Protein AF-A0AAP5Z273-F1 (afdb_monomer_lite)

pLDDT: mean 89.31, std 8.67, range [51.09, 98.06]

Radius of gyration: 31.92 Å; chains: 1; bounding box: 67×29×90 Å

Secondary structure (DSSP, 8-state):
-----HHHHHHHHHHHHHHHHHHHHHHHHHHHHHHHHHHHHHHHHHHHHHHHHT--S-GGGSTTEEE-SS----EEETTEEEEEEE-TTS-EEEEEEE-HHHHHHHHHHHHHHHHHHGGGHHHHHHHHHHHHHHHHHHHHHHHHHHHHHHTT-TT----PPTTSSTT-

Sequence (168 aa):
FIKMSINDKMWVIFLLFLVALTSVAGSRYLNDLHQFEQQSIANVQAKLDGIIEANPTDIYQITGISKANHQQKSLFADGVTTVYGTTSAGELVRLTEHAGNQYNALRSDALTSFLLSFLWVLPFAVFCYWVATFIGGALWVLYTTTEKIGNGDLTSRLGFHPGRDEFG

Structure (mmCIF, N/CA/C/O backbone):
data_AF-A0AAP5Z273-F1
#
_entry.id   AF-A0AAP5Z273-F1
#
loop_
_atom_site.group_PDB
_atom_site.id
_atom_site.type_symbol
_atom_site.label_atom_id
_atom_site.label_alt_id
_atom_site.label_comp_id
_atom_site.label_asym_id
_atom_site.label_entity_id
_atom_site.label_seq_id
_atom_site.pdbx_PDB_ins_code
_atom_site.Cartn_x
_atom_site.Cartn_y
_atom_site.Cartn_z
_atom_site.occupancy
_atom_site.B_iso_or_equiv
_atom_site.auth_seq_id
_atom_site.auth_comp_id
_atom_site.auth_asym_id
_atom_site.auth_atom_id
_atom_site.pdbx_PDB_model_num
ATOM 1 N N . PHE A 1 1 ? 32.607 10.404 -15.700 1.00 51.09 1 PHE A N 1
ATOM 2 C CA . PHE A 1 1 ? 31.473 9.808 -16.436 1.00 51.09 1 PHE A CA 1
ATOM 3 C C . PHE A 1 1 ? 31.222 8.406 -15.916 1.00 51.09 1 PHE A C 1
ATOM 5 O O . PHE A 1 1 ? 32.149 7.605 -15.913 1.00 51.09 1 PHE A O 1
ATOM 12 N N . ILE A 1 2 ? 30.006 8.109 -15.457 1.00 53.78 2 ILE A N 1
ATOM 13 C CA . ILE A 1 2 ? 29.614 6.730 -15.139 1.00 53.78 2 ILE A CA 1
ATOM 14 C C . ILE A 1 2 ? 29.491 5.987 -16.477 1.00 53.78 2 ILE A C 1
ATOM 16 O O . ILE A 1 2 ? 28.660 6.358 -17.308 1.00 53.78 2 ILE A O 1
ATOM 20 N N . LYS A 1 3 ? 30.354 4.990 -16.720 1.00 68.25 3 LYS A N 1
ATOM 21 C CA . LYS A 1 3 ? 30.262 4.097 -17.886 1.00 68.25 3 LYS A CA 1
ATOM 22 C C . LYS A 1 3 ? 29.092 3.137 -17.660 1.00 68.25 3 LYS A C 1
ATOM 24 O O . LYS A 1 3 ? 29.270 2.071 -17.090 1.00 68.25 3 LYS A O 1
ATOM 29 N N . MET A 1 4 ? 27.901 3.549 -18.073 1.00 78.00 4 MET A N 1
ATOM 30 C CA . MET A 1 4 ? 26.712 2.699 -18.121 1.00 78.00 4 MET A CA 1
ATOM 31 C C . MET A 1 4 ? 26.114 2.760 -19.518 1.00 78.00 4 MET A C 1
ATOM 33 O O . MET A 1 4 ? 26.056 3.843 -20.115 1.00 78.00 4 MET A O 1
ATOM 37 N N . SER A 1 5 ? 25.662 1.608 -20.017 1.00 84.12 5 SER A N 1
ATOM 38 C CA . SER A 1 5 ? 24.904 1.557 -21.262 1.00 84.12 5 SER A CA 1
ATOM 39 C C . SER A 1 5 ? 23.574 2.300 -21.092 1.00 84.12 5 SER A C 1
ATOM 41 O O . SER A 1 5 ? 23.105 2.543 -19.977 1.00 84.12 5 SER A O 1
ATOM 43 N N . ILE A 1 6 ? 22.951 2.689 -22.203 1.00 84.19 6 ILE A N 1
ATOM 44 C CA . ILE A 1 6 ? 21.616 3.309 -22.174 1.00 84.19 6 ILE A CA 1
ATOM 45 C C . ILE A 1 6 ? 20.610 2.361 -21.513 1.00 84.19 6 ILE A C 1
ATOM 47 O O . ILE A 1 6 ? 19.804 2.801 -20.700 1.00 84.19 6 ILE A O 1
ATOM 51 N N . ASN A 1 7 ? 20.723 1.061 -21.791 1.00 85.50 7 ASN A N 1
ATOM 52 C CA . ASN A 1 7 ? 19.891 0.032 -21.180 1.00 85.50 7 ASN A CA 1
ATOM 53 C C . ASN A 1 7 ? 20.021 0.027 -19.646 1.00 85.50 7 ASN A C 1
ATOM 55 O O . ASN A 1 7 ? 19.009 0.071 -18.953 1.00 85.50 7 ASN A O 1
ATOM 59 N N . ASP A 1 8 ? 21.245 0.070 -19.108 1.00 89.75 8 ASP A N 1
ATOM 60 C CA . ASP A 1 8 ? 21.469 0.073 -17.651 1.00 89.75 8 ASP A CA 1
ATOM 61 C C . ASP A 1 8 ? 20.825 1.289 -16.976 1.00 89.75 8 ASP A C 1
ATOM 63 O O . ASP A 1 8 ? 20.220 1.175 -15.912 1.00 89.75 8 ASP A O 1
ATOM 67 N N . LYS A 1 9 ? 20.894 2.462 -17.617 1.00 91.12 9 LYS A N 1
ATOM 68 C CA . LYS A 1 9 ? 20.255 3.685 -17.106 1.00 91.12 9 LYS A CA 1
ATOM 69 C C . LYS A 1 9 ? 18.732 3.557 -17.065 1.00 91.12 9 LYS A C 1
ATOM 71 O O . LYS A 1 9 ? 18.116 3.996 -16.096 1.00 91.12 9 LYS A 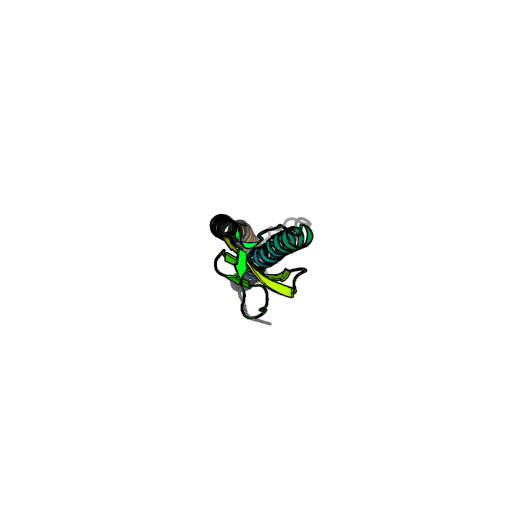O 1
ATOM 76 N N . MET A 1 10 ? 18.128 2.932 -18.077 1.00 93.06 10 MET A N 1
ATOM 77 C CA . MET A 1 10 ? 16.682 2.697 -18.098 1.00 93.06 10 MET A CA 1
ATOM 78 C C . MET A 1 10 ? 16.251 1.701 -17.021 1.00 93.06 10 MET A C 1
ATOM 80 O O . MET A 1 10 ? 15.228 1.922 -16.376 1.00 93.06 10 MET A O 1
ATOM 84 N N . TRP A 1 11 ? 17.059 0.674 -16.744 1.00 92.06 11 TRP A N 1
ATOM 85 C CA . TRP A 1 11 ? 16.835 -0.226 -15.608 1.00 92.06 11 TRP A CA 1
ATOM 86 C C . TRP A 1 11 ? 16.914 0.491 -14.259 1.00 92.06 11 TRP A C 1
ATOM 88 O O . TRP A 1 11 ? 16.086 0.232 -13.389 1.00 92.06 11 TRP A O 1
ATOM 98 N N . VAL A 1 12 ? 17.853 1.426 -14.079 1.00 94.81 12 VAL A N 1
ATOM 99 C CA . VAL A 1 12 ? 17.930 2.244 -12.856 1.00 94.81 12 VAL A CA 1
ATOM 100 C C . VAL A 1 12 ? 16.663 3.084 -12.672 1.00 94.81 12 VAL A C 1
ATOM 102 O O . VAL A 1 12 ? 16.100 3.104 -11.579 1.00 94.81 12 VAL A O 1
ATOM 105 N N . ILE A 1 13 ? 16.179 3.736 -13.734 1.00 95.31 13 ILE A N 1
ATOM 106 C CA . ILE A 1 13 ? 14.931 4.519 -13.698 1.00 95.31 13 ILE A CA 1
ATOM 107 C C . ILE A 1 13 ? 13.734 3.616 -13.375 1.00 95.31 13 ILE A C 1
ATOM 109 O O . ILE A 1 13 ? 12.899 3.966 -12.543 1.00 95.31 13 ILE A O 1
ATOM 113 N N . PHE A 1 14 ? 13.674 2.436 -13.990 1.00 96.25 14 PHE A N 1
ATOM 114 C CA . PHE A 1 14 ? 12.634 1.446 -13.734 1.00 96.25 14 PHE A CA 1
ATOM 115 C C . PHE A 1 14 ? 12.619 0.963 -12.279 1.00 96.25 14 PHE A C 1
ATOM 117 O O . PHE A 1 14 ? 11.566 0.943 -11.641 1.00 96.25 14 PHE A O 1
ATOM 124 N N . LEU A 1 15 ? 13.784 0.638 -11.717 1.00 96.81 15 LEU A N 1
ATOM 125 C CA . LEU A 1 15 ? 13.902 0.238 -10.315 1.00 96.81 15 LEU A CA 1
ATOM 126 C C . LEU A 1 15 ? 13.519 1.372 -9.361 1.00 96.81 15 LEU A C 1
ATOM 128 O O . LEU A 1 15 ? 12.823 1.130 -8.376 1.00 96.81 15 LEU A O 1
ATOM 132 N N . LEU A 1 16 ? 13.922 2.608 -9.661 1.00 97.44 16 LEU A N 1
ATOM 133 C CA . LEU A 1 16 ? 13.534 3.773 -8.867 1.00 97.44 16 LEU A CA 1
ATOM 134 C C . LEU A 1 16 ? 12.012 3.951 -8.858 1.00 97.44 16 LEU A C 1
ATOM 136 O O . LEU A 1 16 ? 11.426 4.179 -7.799 1.00 97.44 16 LEU A O 1
ATOM 140 N N . PHE A 1 17 ? 11.365 3.784 -10.012 1.00 97.69 17 PHE A N 1
ATOM 141 C CA . PHE A 1 17 ? 9.910 3.806 -10.108 1.00 97.69 17 PHE A CA 1
ATOM 142 C C . PHE A 1 17 ? 9.259 2.694 -9.276 1.00 97.69 17 PHE A C 1
ATOM 144 O O . PHE A 1 17 ? 8.320 2.972 -8.534 1.00 97.69 17 PHE A O 1
ATOM 151 N N . LEU A 1 18 ? 9.775 1.460 -9.326 1.00 97.62 18 LEU A N 1
ATOM 152 C CA . LEU A 1 18 ? 9.260 0.352 -8.511 1.00 97.62 18 LEU A CA 1
ATOM 153 C C . LEU A 1 18 ? 9.357 0.631 -7.010 1.00 97.62 18 LEU A C 1
ATOM 155 O O . LEU A 1 18 ? 8.405 0.362 -6.274 1.00 97.62 18 LEU A O 1
ATOM 159 N N . VAL A 1 19 ? 10.482 1.181 -6.551 1.00 98.06 19 VAL A N 1
ATOM 160 C CA . VAL A 1 19 ? 10.669 1.556 -5.142 1.00 98.06 19 VAL A CA 1
ATOM 161 C C . VAL A 1 19 ? 9.674 2.643 -4.742 1.00 98.06 19 VAL A C 1
ATOM 163 O O . VAL A 1 19 ? 9.005 2.508 -3.717 1.00 98.06 19 VAL A O 1
ATOM 166 N N . ALA A 1 20 ? 9.524 3.688 -5.559 1.00 97.81 20 ALA A N 1
ATOM 167 C CA . ALA A 1 20 ? 8.576 4.766 -5.295 1.00 97.81 20 ALA A CA 1
ATOM 168 C C . ALA A 1 20 ? 7.127 4.255 -5.255 1.00 97.81 20 ALA A C 1
ATOM 170 O O . ALA A 1 20 ? 6.393 4.549 -4.311 1.00 97.81 20 ALA A O 1
ATOM 171 N N . LEU A 1 21 ? 6.732 3.435 -6.231 1.00 97.94 21 LEU A N 1
ATOM 172 C CA . LEU A 1 21 ? 5.399 2.844 -6.307 1.00 97.94 21 LEU A CA 1
ATOM 173 C C . LEU A 1 21 ? 5.108 1.964 -5.086 1.00 97.94 21 LEU A C 1
ATOM 175 O O . LEU A 1 21 ? 4.067 2.121 -4.451 1.00 97.94 21 LEU A O 1
ATOM 179 N N . THR A 1 22 ? 6.049 1.089 -4.724 1.00 97.62 22 THR A N 1
ATOM 180 C CA . THR A 1 22 ? 5.924 0.205 -3.556 1.00 97.62 22 THR A CA 1
ATOM 181 C C . THR A 1 22 ? 5.825 1.012 -2.265 1.00 97.62 22 THR A C 1
ATOM 183 O O . THR A 1 22 ? 5.007 0.695 -1.407 1.00 97.62 22 THR A O 1
ATOM 186 N N . SER A 1 23 ? 6.615 2.080 -2.133 1.00 97.81 23 SER A N 1
ATOM 187 C CA . SER A 1 23 ? 6.588 2.956 -0.960 1.00 97.81 23 SER A CA 1
ATOM 188 C C . SER A 1 23 ? 5.244 3.673 -0.814 1.00 97.81 23 SER A C 1
ATOM 190 O O . SER A 1 23 ? 4.649 3.644 0.262 1.00 97.81 23 SER A O 1
ATOM 192 N N . VAL A 1 24 ? 4.720 4.256 -1.896 1.00 97.44 24 VAL A N 1
ATOM 193 C CA . VAL A 1 24 ? 3.433 4.967 -1.875 1.00 97.44 24 VAL A CA 1
ATOM 194 C C . VAL A 1 24 ? 2.271 4.004 -1.628 1.00 97.44 24 VAL A C 1
ATOM 196 O O . VAL A 1 24 ? 1.432 4.265 -0.766 1.00 97.44 24 VAL A O 1
ATOM 199 N N . ALA A 1 25 ? 2.226 2.880 -2.346 1.00 97.25 25 ALA A N 1
ATOM 200 C CA . ALA A 1 25 ? 1.165 1.888 -2.191 1.00 97.25 25 ALA A CA 1
ATOM 201 C C . ALA A 1 25 ? 1.211 1.224 -0.805 1.00 97.25 25 ALA A C 1
ATOM 203 O O . ALA A 1 25 ? 0.174 1.054 -0.168 1.00 97.25 25 ALA A O 1
ATOM 204 N N . GLY A 1 26 ? 2.409 0.899 -0.310 1.00 97.12 26 GLY A N 1
ATOM 205 C CA . GLY A 1 26 ? 2.604 0.331 1.023 1.00 97.12 26 GLY A CA 1
ATOM 206 C C . GLY A 1 26 ? 2.232 1.310 2.136 1.00 97.12 26 GLY A C 1
ATOM 207 O O . GLY A 1 26 ? 1.567 0.925 3.092 1.00 97.12 26 GLY A O 1
ATOM 208 N N . SER A 1 27 ? 2.587 2.590 1.990 1.00 97.31 27 SER A N 1
ATOM 209 C CA . SER A 1 27 ? 2.180 3.646 2.926 1.00 97.31 27 SER A CA 1
ATOM 210 C C . SER A 1 27 ? 0.659 3.790 2.985 1.00 97.31 27 SER A C 1
ATOM 212 O O . SER A 1 27 ? 0.088 3.827 4.071 1.00 97.31 27 SER A O 1
ATOM 214 N N . ARG A 1 28 ? -0.018 3.779 1.828 1.00 96.44 28 ARG A N 1
ATOM 215 C CA . ARG A 1 28 ? -1.486 3.790 1.774 1.00 96.44 28 ARG A CA 1
ATOM 216 C C . ARG A 1 28 ? -2.088 2.584 2.498 1.00 96.44 28 ARG A C 1
ATOM 218 O O . ARG A 1 28 ? -2.946 2.778 3.345 1.00 96.44 28 ARG A O 1
ATOM 225 N N . TYR A 1 29 ? -1.586 1.377 2.229 1.00 97.00 29 TYR A N 1
ATOM 226 C CA . TYR A 1 29 ? -2.042 0.158 2.901 1.00 97.00 29 TYR A CA 1
ATOM 227 C C . TYR A 1 29 ? -1.941 0.261 4.432 1.00 97.00 29 TYR A C 1
ATOM 229 O O . TYR A 1 29 ? -2.900 -0.037 5.139 1.00 97.00 29 TYR A O 1
ATOM 237 N N . LEU A 1 30 ? -0.797 0.715 4.957 1.00 96.25 30 LEU A N 1
ATOM 238 C CA . LEU A 1 30 ? -0.622 0.890 6.402 1.00 96.25 30 LEU A CA 1
ATOM 239 C C . LEU A 1 30 ? -1.545 1.978 6.964 1.00 96.25 30 LEU A C 1
ATOM 241 O O . LEU A 1 30 ? -2.137 1.786 8.025 1.00 96.25 30 LEU A O 1
ATOM 245 N N . ASN A 1 31 ? -1.710 3.089 6.244 1.00 96.75 31 ASN A N 1
ATOM 246 C CA . ASN A 1 31 ? -2.598 4.172 6.657 1.00 96.75 31 ASN A CA 1
ATOM 247 C C . ASN A 1 31 ? -4.060 3.726 6.731 1.00 96.75 31 ASN A C 1
ATOM 249 O O . ASN A 1 31 ? -4.719 4.061 7.710 1.00 96.75 31 ASN A O 1
ATOM 253 N N . ASP A 1 32 ? -4.551 2.942 5.769 1.00 95.44 32 ASP A N 1
ATOM 254 C CA . ASP A 1 32 ? -5.931 2.439 5.771 1.00 95.44 32 ASP A CA 1
ATOM 255 C C . ASP A 1 32 ? -6.206 1.587 7.026 1.00 95.44 32 ASP A C 1
ATOM 257 O O . ASP A 1 32 ? -7.231 1.747 7.694 1.00 95.44 32 ASP A O 1
ATOM 261 N N . LEU A 1 33 ? -5.250 0.730 7.406 1.00 94.50 33 LEU A N 1
ATOM 262 C CA . LEU A 1 33 ? -5.330 -0.090 8.620 1.00 94.50 33 LEU A CA 1
ATOM 263 C C . LEU A 1 33 ? -5.311 0.767 9.895 1.00 94.50 33 LEU A C 1
ATOM 265 O O . LEU A 1 33 ? -6.155 0.583 10.773 1.00 94.50 33 LEU A O 1
ATOM 269 N N . HIS A 1 34 ? -4.373 1.712 9.991 1.00 95.00 34 HIS A N 1
ATOM 270 C CA . HIS A 1 34 ? -4.248 2.601 11.149 1.00 95.00 34 HIS A CA 1
ATOM 271 C C . HIS A 1 34 ? -5.474 3.507 11.306 1.00 95.00 34 HIS A C 1
ATOM 273 O O . HIS A 1 34 ? -5.942 3.744 12.421 1.00 95.00 34 HIS A O 1
ATOM 279 N N . GLN A 1 35 ? -6.015 4.003 10.194 1.00 95.06 35 GLN A N 1
ATOM 280 C CA . GLN A 1 35 ? -7.213 4.829 10.185 1.00 95.06 35 GLN A CA 1
ATOM 281 C C . GLN A 1 35 ? -8.422 4.037 10.684 1.00 95.06 35 GLN A C 1
ATOM 283 O O . GLN A 1 35 ? -9.196 4.554 11.488 1.00 95.06 35 GLN A O 1
ATOM 288 N N . PHE A 1 36 ? -8.573 2.779 10.267 1.00 94.81 36 PHE A N 1
ATOM 289 C CA . PHE A 1 36 ? -9.649 1.924 10.762 1.00 94.81 36 PHE A CA 1
ATOM 290 C C . PHE A 1 36 ? -9.527 1.622 12.252 1.00 94.81 36 PHE A C 1
ATOM 292 O O . PHE A 1 36 ? -10.532 1.663 12.959 1.00 94.81 36 PHE A O 1
ATOM 299 N N . GLU A 1 37 ? -8.319 1.346 12.743 1.00 94.50 37 GLU A N 1
ATOM 300 C CA . GLU A 1 37 ? -8.064 1.163 14.173 1.00 94.50 37 GLU A CA 1
ATOM 301 C C . GLU A 1 37 ? -8.492 2.402 14.971 1.00 94.50 37 GLU A C 1
ATOM 303 O O . GLU A 1 37 ? -9.290 2.298 15.906 1.00 94.50 37 GLU A O 1
ATOM 308 N N . GLN A 1 38 ? -8.027 3.588 14.568 1.00 94.75 38 GLN A N 1
ATOM 309 C CA . GLN A 1 38 ? -8.366 4.842 15.242 1.00 94.75 38 GLN A CA 1
ATOM 310 C C . GLN A 1 38 ? -9.867 5.132 15.185 1.00 94.75 38 GLN A C 1
ATOM 312 O O . GLN A 1 38 ? -10.461 5.499 16.199 1.00 94.75 38 GLN A O 1
ATOM 317 N N . GLN A 1 39 ? -10.493 4.920 14.026 1.00 94.62 39 GLN A N 1
ATOM 318 C CA . GLN A 1 39 ? -11.928 5.110 13.852 1.00 94.62 39 GLN A CA 1
ATOM 319 C C . GLN A 1 39 ? -12.735 4.124 14.700 1.00 94.62 39 GLN A C 1
ATOM 321 O O . GLN A 1 39 ? -13.740 4.505 15.295 1.00 94.62 39 GLN A O 1
ATOM 326 N N . SER A 1 40 ? -12.295 2.870 14.789 1.00 94.69 40 SER A N 1
ATOM 327 C CA . SER A 1 40 ? -12.954 1.843 15.596 1.00 94.69 40 SER A CA 1
ATOM 328 C C . SER A 1 40 ? -12.883 2.188 17.079 1.00 94.69 40 SER A C 1
ATOM 330 O O . SER A 1 40 ? -13.902 2.134 17.764 1.00 94.69 40 SER A O 1
ATOM 332 N N . ILE A 1 41 ? -11.713 2.611 17.568 1.00 94.75 41 ILE A N 1
ATOM 333 C CA . ILE A 1 41 ? -11.551 3.084 18.947 1.00 94.75 41 ILE A CA 1
ATOM 334 C C . ILE A 1 41 ? -12.455 4.292 19.207 1.00 94.75 41 ILE A C 1
ATOM 336 O O . ILE A 1 41 ? -13.188 4.288 20.191 1.00 94.75 41 ILE A O 1
ATOM 340 N N . ALA A 1 42 ? -12.452 5.293 18.323 1.00 95.19 42 ALA A N 1
ATOM 341 C CA . ALA A 1 42 ? -13.271 6.493 18.478 1.00 95.19 42 ALA A CA 1
ATOM 342 C C . ALA A 1 42 ? -14.777 6.181 18.486 1.00 95.19 42 ALA A C 1
ATOM 344 O O . ALA A 1 42 ? -15.505 6.692 19.333 1.00 95.19 42 ALA A O 1
ATOM 345 N N . ASN A 1 43 ? -15.241 5.305 17.592 1.00 94.44 43 ASN A N 1
ATOM 346 C CA . ASN A 1 43 ? -16.646 4.908 17.506 1.00 94.44 43 ASN A CA 1
ATOM 347 C C . ASN A 1 43 ? -17.110 4.164 18.763 1.00 94.44 43 ASN A C 1
ATOM 349 O O . ASN A 1 43 ? -18.174 4.462 19.304 1.00 94.44 43 ASN A O 1
ATOM 353 N N . VAL A 1 44 ? -16.315 3.201 19.241 1.00 94.44 44 VAL A N 1
ATOM 354 C CA . VAL A 1 44 ? -16.665 2.413 20.431 1.00 94.44 44 VAL A CA 1
ATOM 355 C C . VAL A 1 44 ? -16.543 3.268 21.694 1.00 94.44 44 VAL A C 1
ATOM 357 O O . VAL A 1 44 ? -17.377 3.141 22.588 1.00 94.44 44 VAL A O 1
ATOM 360 N N . GLN A 1 45 ? -15.578 4.192 21.751 1.00 94.00 45 GLN A N 1
ATOM 361 C CA . GLN A 1 45 ? -15.480 5.174 22.832 1.00 94.00 45 GLN A CA 1
ATOM 362 C C . GLN A 1 45 ? -16.718 6.072 22.870 1.00 94.00 45 GLN A C 1
ATOM 364 O O . GLN A 1 45 ? -17.364 6.147 23.905 1.00 94.00 45 GLN A O 1
ATOM 369 N N . ALA A 1 46 ? -17.109 6.672 21.742 1.00 93.88 46 ALA A N 1
ATOM 370 C CA . ALA A 1 46 ? -18.298 7.521 21.669 1.00 93.88 46 ALA A CA 1
ATOM 371 C C . ALA A 1 46 ? -19.578 6.761 22.057 1.00 93.88 46 ALA A C 1
ATOM 373 O O . ALA A 1 46 ? -20.459 7.305 22.722 1.00 93.88 46 ALA A O 1
ATOM 374 N N . LYS A 1 47 ? -19.672 5.479 21.684 1.00 93.12 47 LYS A N 1
ATOM 375 C CA . LYS A 1 47 ? -20.767 4.598 22.099 1.00 93.12 47 LYS A CA 1
ATOM 376 C C . LYS A 1 47 ? -20.766 4.358 23.609 1.00 93.12 47 LYS A C 1
ATOM 378 O O . LYS A 1 47 ? -21.828 4.431 24.220 1.00 93.12 47 LYS A O 1
ATOM 383 N N . LEU A 1 48 ? -19.605 4.092 24.213 1.00 92.75 48 LEU A N 1
ATOM 384 C CA . LEU A 1 48 ? -19.487 3.942 25.664 1.00 92.75 48 LEU A CA 1
ATOM 385 C C . LEU A 1 48 ? -19.836 5.248 26.390 1.00 92.75 48 LEU A C 1
ATOM 387 O O . LEU A 1 48 ? -20.613 5.211 27.339 1.00 92.75 48 LEU A O 1
ATOM 391 N N . ASP A 1 49 ? -19.318 6.382 25.927 1.00 92.62 49 ASP A N 1
ATOM 392 C CA . ASP A 1 49 ? -19.578 7.694 26.521 1.00 92.62 49 ASP A CA 1
ATOM 393 C C . ASP A 1 49 ? -21.077 8.027 26.476 1.00 92.62 49 ASP A C 1
ATOM 395 O O . ASP A 1 49 ? -21.651 8.405 27.494 1.00 92.62 49 ASP A O 1
ATOM 399 N N . GLY A 1 50 ? -21.748 7.770 25.345 1.00 91.56 50 GLY A N 1
ATOM 400 C CA . GLY A 1 50 ? -23.198 7.951 25.221 1.00 91.56 50 GLY A CA 1
ATOM 401 C C . GLY A 1 50 ? -24.015 7.013 26.120 1.00 91.56 50 GLY A C 1
ATOM 402 O O . GLY A 1 50 ? -25.047 7.411 26.657 1.00 91.56 50 GLY A O 1
ATOM 403 N N . ILE A 1 51 ? -23.550 5.778 26.337 1.00 91.69 51 ILE A N 1
ATOM 404 C CA . ILE A 1 51 ? -24.175 4.848 27.290 1.00 91.69 51 ILE A CA 1
ATOM 405 C C . ILE A 1 51 ? -24.009 5.344 28.730 1.00 91.69 51 ILE A C 1
ATOM 407 O O . ILE A 1 51 ? -24.956 5.278 29.513 1.00 91.69 51 ILE A O 1
ATOM 411 N N . ILE A 1 52 ? -22.820 5.833 29.086 1.00 91.38 52 ILE A N 1
ATOM 412 C CA . ILE A 1 52 ? -22.541 6.377 30.418 1.00 91.38 52 ILE A CA 1
ATOM 413 C C . ILE A 1 52 ? -23.390 7.629 30.669 1.00 91.38 52 ILE A C 1
ATOM 415 O O . ILE A 1 52 ? -23.982 7.755 31.741 1.00 91.38 52 ILE A O 1
ATOM 419 N N . GLU A 1 53 ? -23.492 8.521 29.683 1.00 90.69 53 GLU A N 1
ATOM 420 C CA . GLU A 1 53 ? -24.290 9.749 29.758 1.00 90.69 53 GLU A CA 1
ATOM 421 C C . GLU A 1 53 ? -25.791 9.459 29.898 1.00 90.69 53 GLU A C 1
ATOM 423 O O . GLU A 1 53 ? -26.478 10.116 30.679 1.00 90.69 53 GLU A O 1
ATOM 428 N N . ALA A 1 54 ? -26.295 8.423 29.219 1.00 89.50 54 ALA A N 1
ATOM 429 C CA . ALA A 1 54 ? -27.683 7.981 29.346 1.00 89.50 54 ALA A CA 1
ATOM 430 C C . ALA A 1 54 ? -28.038 7.441 30.748 1.00 89.50 54 ALA A C 1
ATOM 432 O O . ALA A 1 54 ? -29.221 7.295 31.056 1.00 89.50 54 ALA A O 1
ATOM 433 N N . ASN A 1 55 ? -27.035 7.151 31.587 1.00 86.81 55 ASN A N 1
ATOM 434 C CA . ASN A 1 55 ? -27.164 6.698 32.975 1.00 86.81 55 ASN A CA 1
ATOM 435 C C . ASN A 1 55 ? -28.217 5.5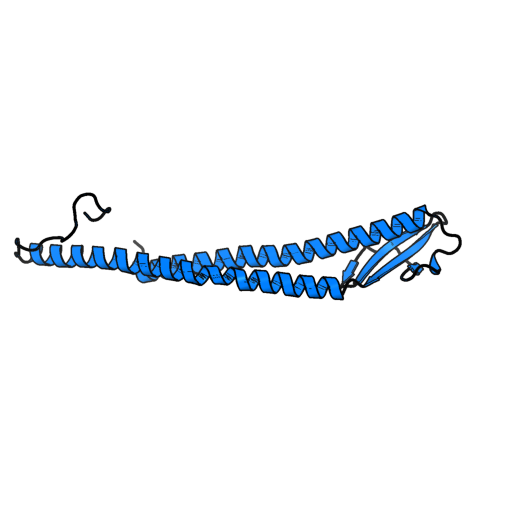78 33.179 1.00 86.81 55 ASN A C 1
ATOM 437 O O . ASN A 1 55 ? -29.180 5.757 33.934 1.00 86.81 55 ASN A O 1
ATOM 441 N N . PRO A 1 56 ? -28.081 4.429 32.487 1.00 84.69 56 PRO A N 1
ATOM 442 C CA . PRO A 1 56 ? -29.032 3.327 32.591 1.00 84.69 56 PRO A CA 1
ATOM 443 C C . PRO A 1 56 ? -29.057 2.736 34.005 1.00 84.69 56 PRO A C 1
ATOM 445 O O . PRO A 1 56 ? -28.045 2.700 34.701 1.00 84.69 56 PRO A O 1
ATOM 448 N N . THR A 1 57 ? -30.212 2.200 34.410 1.00 83.44 57 THR A N 1
ATOM 449 C CA . THR A 1 57 ? -30.391 1.573 35.732 1.00 83.44 57 THR A CA 1
ATOM 450 C C . THR A 1 57 ? -29.484 0.353 35.937 1.00 83.44 57 THR A C 1
ATOM 452 O O . THR A 1 57 ? -29.069 0.088 37.060 1.00 83.44 57 THR A O 1
ATOM 455 N N . ASP A 1 58 ? -29.159 -0.369 34.859 1.00 85.38 58 ASP A N 1
ATOM 456 C CA . ASP A 1 58 ? -28.201 -1.476 34.859 1.00 85.38 58 ASP A CA 1
ATOM 457 C C . ASP A 1 58 ? -27.366 -1.457 33.569 1.00 85.38 58 ASP A C 1
ATOM 459 O O . ASP A 1 58 ? -27.799 -1.903 32.504 1.00 85.38 58 ASP A O 1
ATOM 463 N N . ILE A 1 59 ? -26.155 -0.906 33.661 1.00 85.75 59 ILE A N 1
ATOM 464 C CA . ILE A 1 59 ? -25.234 -0.772 32.524 1.00 85.75 59 ILE A CA 1
ATOM 465 C C . ILE A 1 59 ? -24.722 -2.130 32.013 1.00 85.75 59 ILE A C 1
ATOM 467 O O . ILE A 1 59 ? -24.330 -2.246 30.852 1.00 85.75 59 ILE A O 1
ATOM 471 N N . TYR A 1 60 ? -24.756 -3.175 32.848 1.00 87.81 60 TYR A N 1
ATOM 472 C CA . TYR A 1 60 ? -24.218 -4.496 32.514 1.00 87.81 60 TYR A CA 1
ATOM 473 C C . TYR A 1 60 ? -25.175 -5.339 31.658 1.00 87.81 60 TYR A C 1
ATOM 475 O O . TYR A 1 60 ? -24.767 -6.370 31.126 1.00 87.81 60 TYR A O 1
ATOM 483 N N . GLN A 1 61 ? -26.424 -4.897 31.464 1.00 88.06 61 GLN A N 1
ATOM 484 C CA . GLN A 1 61 ? -27.348 -5.525 30.507 1.00 88.06 61 GLN A CA 1
ATOM 485 C C . GLN A 1 61 ? -26.996 -5.207 29.053 1.00 88.06 61 GLN A C 1
ATOM 487 O O . GLN A 1 61 ? -27.440 -5.900 28.135 1.00 88.06 61 GLN A O 1
ATOM 492 N N . ILE A 1 62 ? -26.188 -4.172 28.823 1.00 86.69 62 ILE A N 1
ATOM 493 C CA . ILE A 1 62 ? -25.754 -3.803 27.483 1.00 86.69 62 ILE A CA 1
ATOM 494 C C . ILE A 1 62 ? -24.659 -4.770 27.040 1.00 86.69 62 ILE A C 1
ATOM 496 O O . ILE A 1 62 ? -23.622 -4.932 27.686 1.00 86.69 62 ILE A O 1
ATOM 500 N N . THR A 1 63 ? -24.893 -5.419 25.902 1.00 86.88 63 THR A N 1
ATOM 501 C CA . THR A 1 63 ? -23.974 -6.415 25.351 1.00 86.88 63 THR A CA 1
ATOM 502 C C . THR A 1 63 ? -22.580 -5.827 25.139 1.00 86.88 63 THR A C 1
ATOM 504 O O . THR A 1 63 ? -22.424 -4.769 24.533 1.00 86.88 63 THR A O 1
ATOM 507 N N . GLY A 1 64 ? -21.561 -6.543 25.618 1.00 85.81 64 GLY A N 1
ATOM 508 C CA . GLY A 1 64 ? -20.158 -6.150 25.482 1.00 85.81 64 GLY A CA 1
ATOM 509 C C . GLY A 1 64 ? -19.633 -5.268 26.617 1.00 85.81 64 GLY A C 1
ATOM 510 O O . GLY A 1 64 ? -18.420 -5.055 26.678 1.00 85.81 64 GLY A O 1
ATOM 511 N N . ILE A 1 65 ? -20.490 -4.795 27.534 1.00 90.94 65 ILE A N 1
ATOM 512 C CA . ILE A 1 65 ? -20.051 -4.085 28.740 1.00 90.94 65 ILE A CA 1
ATOM 513 C C . ILE A 1 65 ? -19.684 -5.080 29.838 1.00 90.94 65 ILE A C 1
ATOM 515 O O . ILE A 1 65 ? -20.405 -6.030 30.126 1.00 90.94 65 ILE A O 1
ATOM 519 N N . SER A 1 66 ? -18.541 -4.856 30.480 1.00 90.38 66 SER A N 1
ATOM 520 C CA . SER A 1 66 ? -18.137 -5.599 31.675 1.00 90.38 66 SER A CA 1
ATOM 521 C C . SER A 1 66 ? -17.395 -4.701 32.658 1.00 90.38 66 SER A C 1
ATOM 523 O O . SER A 1 66 ? -16.853 -3.659 32.287 1.00 90.38 66 SER A O 1
ATOM 525 N N . LYS A 1 67 ? -17.371 -5.107 33.931 1.00 89.31 67 LYS A N 1
ATOM 526 C CA . LYS A 1 67 ? -16.638 -4.388 34.975 1.00 89.31 67 LYS A CA 1
ATOM 527 C C . LYS A 1 67 ? -15.134 -4.505 34.732 1.00 89.31 67 LYS A C 1
ATOM 529 O O . LYS A 1 67 ? -14.633 -5.590 34.425 1.00 89.31 67 LYS A O 1
ATOM 534 N N . ALA A 1 68 ? -14.423 -3.393 34.868 1.00 88.25 68 ALA A N 1
ATOM 535 C CA . ALA A 1 68 ? -12.970 -3.349 34.789 1.00 88.25 68 ALA A CA 1
ATOM 536 C C . ALA A 1 68 ? -12.385 -3.090 36.183 1.00 88.25 68 ALA A C 1
ATOM 538 O O . ALA A 1 68 ? -12.893 -2.265 36.935 1.00 88.25 68 ALA A O 1
ATOM 539 N N . ASN A 1 69 ? -11.303 -3.790 36.527 1.00 84.62 69 ASN A N 1
ATOM 540 C CA . ASN A 1 69 ? -10.619 -3.600 37.813 1.00 84.62 69 ASN A CA 1
ATOM 541 C C . ASN A 1 69 ? -9.595 -2.456 37.769 1.00 84.62 69 ASN A C 1
ATOM 543 O O . ASN A 1 69 ? -9.187 -1.946 38.809 1.00 84.62 69 ASN A O 1
ATOM 547 N N . HIS A 1 70 ? -9.176 -2.052 36.570 1.00 83.19 70 HIS A N 1
ATOM 548 C CA . HIS A 1 70 ? -8.198 -0.998 36.335 1.00 83.19 70 HIS A CA 1
ATOM 549 C C . HIS A 1 70 ? -8.457 -0.340 34.980 1.00 83.19 70 HIS A C 1
ATOM 551 O O . HIS A 1 70 ? -8.875 -0.997 34.024 1.00 83.19 70 HIS A O 1
ATOM 557 N N . GLN A 1 71 ? -8.202 0.965 34.895 1.00 81.88 71 GLN A N 1
ATOM 558 C CA . GLN A 1 71 ? -8.293 1.705 33.642 1.00 81.88 71 GLN A CA 1
ATOM 559 C C . GLN A 1 71 ? -7.049 1.428 32.791 1.00 81.88 71 GLN A C 1
ATOM 561 O O . GLN A 1 71 ? -5.919 1.553 33.267 1.00 81.88 71 GLN A O 1
ATOM 566 N N . GLN A 1 72 ? -7.253 1.052 31.530 1.00 83.50 72 GLN A N 1
ATOM 567 C CA . GLN A 1 72 ? -6.180 0.874 30.553 1.00 83.50 72 GLN A CA 1
ATOM 568 C C . GLN A 1 72 ? -6.418 1.771 29.341 1.00 83.50 72 GLN A C 1
ATOM 570 O O . GLN A 1 72 ? -7.502 2.323 29.152 1.00 83.50 72 GLN A O 1
ATOM 575 N N . LYS A 1 73 ? -5.382 1.921 28.513 1.00 86.44 73 LYS A N 1
ATOM 576 C CA . LYS A 1 73 ? -5.511 2.593 27.222 1.00 86.44 73 LYS A CA 1
ATOM 577 C C . LYS A 1 73 ? -6.431 1.766 26.320 1.00 86.44 73 LYS A C 1
ATOM 579 O O . LYS A 1 73 ? -6.272 0.548 26.249 1.00 86.44 73 LYS A O 1
ATOM 584 N N . SER A 1 74 ? -7.350 2.435 25.629 1.00 90.50 74 SER A N 1
ATOM 585 C CA . SER A 1 74 ? -8.181 1.814 24.598 1.00 90.50 74 SER A CA 1
ATOM 586 C C . SER A 1 74 ? -7.308 1.117 23.553 1.00 90.50 74 SER A C 1
ATOM 588 O O . SER A 1 74 ? -6.285 1.662 23.128 1.00 90.50 74 SER A O 1
ATOM 590 N N . LEU A 1 75 ? -7.704 -0.095 23.177 1.00 92.12 75 LEU A N 1
ATOM 591 C CA . LEU A 1 75 ? -6.923 -0.991 22.332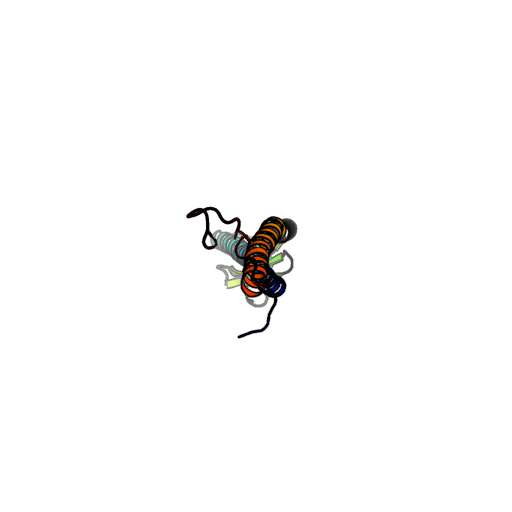 1.00 92.12 75 LEU A CA 1
ATOM 592 C C . LEU A 1 75 ? -7.801 -1.555 21.222 1.00 92.12 75 LEU A C 1
ATOM 594 O O . LEU A 1 75 ? -8.923 -1.998 21.468 1.00 92.12 75 LEU A O 1
ATOM 598 N N . PHE A 1 76 ? -7.242 -1.596 20.021 1.00 92.25 76 PHE A N 1
ATOM 599 C CA . PHE A 1 76 ? -7.736 -2.411 18.928 1.00 92.25 76 PHE A CA 1
ATOM 600 C C . PHE A 1 76 ? -6.770 -3.578 18.714 1.00 92.25 76 PHE A C 1
ATOM 602 O O . PHE A 1 76 ? -5.565 -3.371 18.591 1.00 92.25 76 PHE A O 1
ATOM 609 N N . ALA A 1 77 ? -7.283 -4.803 18.688 1.00 89.69 77 ALA A N 1
ATOM 610 C CA . ALA A 1 77 ? -6.487 -5.994 18.418 1.00 89.69 77 ALA A CA 1
ATOM 611 C C . ALA A 1 77 ? -7.302 -6.981 17.581 1.00 89.69 77 ALA A C 1
ATOM 613 O O . ALA A 1 77 ? -8.381 -7.397 17.998 1.00 89.69 77 ALA A O 1
ATOM 614 N N . ASP A 1 78 ? -6.793 -7.332 16.397 1.00 83.75 78 ASP A N 1
ATOM 615 C CA . ASP A 1 78 ? -7.355 -8.357 15.505 1.00 83.75 78 ASP A CA 1
ATOM 616 C C . ASP A 1 78 ? -8.877 -8.254 15.291 1.00 83.75 78 ASP A C 1
ATOM 618 O O . ASP A 1 78 ? -9.617 -9.239 15.328 1.00 83.75 78 ASP A O 1
ATOM 622 N N . GLY A 1 79 ? -9.370 -7.032 15.061 1.00 87.31 79 GLY A N 1
ATOM 623 C CA . GLY A 1 79 ? -10.793 -6.797 14.820 1.00 87.31 79 GLY A CA 1
ATOM 624 C C . GLY A 1 79 ? -11.651 -6.748 16.084 1.00 87.31 79 GLY A C 1
ATOM 625 O O . GLY A 1 79 ? -12.875 -6.797 15.981 1.00 87.31 79 GLY A O 1
ATOM 626 N N . VAL A 1 80 ? -11.046 -6.648 17.265 1.00 92.44 80 VAL A N 1
ATOM 627 C CA . VAL A 1 80 ? -11.741 -6.427 18.534 1.00 92.44 80 VAL A CA 1
ATOM 628 C C . VAL A 1 80 ? -11.285 -5.104 19.130 1.00 92.44 80 VAL A C 1
ATOM 630 O O . VAL A 1 80 ? -10.096 -4.890 19.362 1.00 92.44 80 VAL A O 1
ATOM 633 N N . THR A 1 81 ? -12.239 -4.221 19.404 1.00 94.06 81 THR A N 1
ATOM 634 C CA . THR A 1 81 ? -11.987 -2.937 20.059 1.00 94.06 81 THR A CA 1
ATOM 635 C C . THR A 1 81 ? -12.401 -3.031 21.516 1.00 94.06 8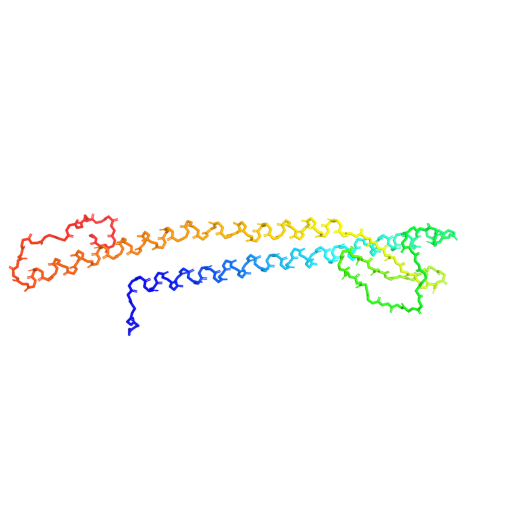1 THR A C 1
ATOM 637 O O . THR A 1 81 ? -13.546 -3.371 21.804 1.00 94.06 81 THR A O 1
ATOM 640 N N . THR A 1 82 ? -11.497 -2.694 22.432 1.00 93.06 82 THR A N 1
ATOM 641 C CA . THR A 1 82 ? -11.794 -2.555 23.862 1.00 93.06 82 THR A CA 1
ATOM 642 C C . THR A 1 82 ? -11.517 -1.127 24.304 1.00 93.06 82 THR A C 1
ATOM 644 O O . THR A 1 82 ? -10.400 -0.630 24.151 1.00 93.06 82 THR A O 1
ATOM 647 N N . VAL A 1 83 ? -12.523 -0.477 24.878 1.00 94.19 83 VAL A N 1
ATOM 648 C CA . VAL A 1 83 ? -12.421 0.880 25.430 1.00 94.19 83 VAL A CA 1
ATOM 649 C C . VAL A 1 83 ? -12.834 0.888 26.897 1.00 94.19 83 VAL A C 1
ATOM 651 O O . VAL A 1 83 ? -13.572 0.007 27.341 1.00 94.19 83 VAL A O 1
ATOM 654 N N . TYR A 1 84 ? -12.356 1.877 27.647 1.00 92.94 84 TYR A N 1
ATOM 655 C CA . TYR A 1 84 ? -12.574 1.998 29.088 1.00 92.94 84 TYR A CA 1
ATOM 656 C C . TYR A 1 84 ? -13.236 3.337 29.403 1.00 92.94 84 TYR A C 1
ATOM 658 O O . TYR A 1 84 ? -12.942 4.348 28.768 1.00 92.94 84 TYR A O 1
ATOM 666 N N . GLY A 1 85 ? -14.097 3.347 30.413 1.00 90.69 85 GLY A N 1
ATOM 667 C CA . GLY A 1 85 ? -14.785 4.543 30.881 1.00 90.69 85 GLY A CA 1
ATOM 668 C C . GLY A 1 85 ? -15.164 4.422 32.349 1.00 90.69 85 GLY A C 1
ATOM 669 O O . GLY A 1 85 ? -15.140 3.334 32.929 1.00 90.69 85 GLY A O 1
ATOM 670 N N . THR A 1 86 ? -15.515 5.553 32.949 1.00 90.31 86 THR A N 1
ATOM 671 C CA . THR A 1 86 ? -15.958 5.621 34.343 1.00 90.31 86 THR A CA 1
ATOM 672 C C . THR A 1 86 ? -17.398 6.100 34.369 1.00 90.31 86 THR A C 1
ATOM 674 O O . THR A 1 86 ? -17.722 7.133 33.789 1.00 90.31 86 THR A O 1
ATOM 677 N N . THR A 1 87 ? -18.264 5.343 35.030 1.00 88.00 87 THR A N 1
ATOM 678 C CA . THR A 1 87 ? -19.675 5.706 35.202 1.00 88.00 87 THR A CA 1
ATOM 679 C C . THR A 1 87 ? -19.840 6.897 36.150 1.00 88.00 87 THR A C 1
ATOM 681 O O . THR A 1 87 ? -18.944 7.219 36.932 1.00 88.00 87 THR A O 1
ATOM 684 N N . SER A 1 88 ? -21.022 7.518 36.145 1.00 82.75 88 SER A N 1
ATOM 685 C CA . SER A 1 88 ? -21.406 8.572 37.101 1.00 82.75 88 SER A CA 1
ATOM 686 C C . SER A 1 88 ? -21.299 8.126 38.571 1.00 82.75 88 SER A C 1
ATOM 688 O O . SER A 1 88 ? -21.025 8.944 39.446 1.00 82.75 88 SER A O 1
ATOM 690 N N . ALA A 1 89 ? -21.454 6.824 38.838 1.00 82.06 89 ALA A N 1
ATOM 691 C CA . ALA A 1 89 ? -21.297 6.203 40.154 1.00 82.06 89 ALA A CA 1
ATOM 692 C C . ALA A 1 89 ? -19.828 5.935 40.550 1.00 82.06 89 ALA A C 1
ATOM 694 O O . ALA A 1 89 ? -19.568 5.422 41.638 1.00 82.06 89 ALA A O 1
ATOM 695 N N . GLY A 1 90 ? -18.862 6.258 39.683 1.00 83.38 90 GLY A N 1
ATOM 696 C CA . GLY A 1 90 ? -17.435 6.026 39.914 1.00 83.38 90 GLY A CA 1
ATOM 697 C C . GLY A 1 90 ? -16.969 4.601 39.602 1.00 83.38 90 GLY A C 1
ATOM 698 O O . GLY A 1 90 ? -15.810 4.271 39.850 1.00 83.38 90 GLY A O 1
ATOM 699 N N . GLU A 1 91 ? -17.835 3.744 39.051 1.00 88.50 91 GLU A N 1
ATOM 700 C CA . GLU A 1 91 ? -17.442 2.395 38.640 1.00 88.50 91 GLU A CA 1
ATOM 701 C C . GLU A 1 91 ? -16.698 2.414 37.302 1.00 88.50 91 GLU A C 1
ATOM 703 O O . GLU A 1 91 ? -17.154 3.038 36.340 1.00 88.50 91 GLU A O 1
ATOM 708 N N . LEU A 1 92 ? -15.588 1.676 37.230 1.00 90.81 92 LEU A N 1
ATOM 709 C CA . LEU A 1 92 ? -14.838 1.443 35.999 1.00 90.81 92 LEU A CA 1
ATOM 710 C C . LEU A 1 92 ? -15.508 0.356 35.156 1.00 90.81 92 LEU A C 1
ATOM 712 O O . LEU A 1 92 ? -15.674 -0.791 35.588 1.00 90.81 92 LEU A O 1
ATOM 716 N N . VAL A 1 93 ? -15.829 0.708 33.919 1.00 92.50 93 VAL A N 1
ATOM 717 C CA . VAL A 1 93 ? -16.448 -0.181 32.938 1.00 92.50 93 VAL A CA 1
ATOM 718 C C . VAL A 1 93 ? -15.603 -0.240 31.675 1.00 92.50 93 VAL A C 1
ATOM 720 O O . VAL A 1 93 ? -14.876 0.695 31.334 1.00 92.50 93 VAL A O 1
ATOM 723 N N . ARG A 1 94 ? -15.697 -1.360 30.964 1.00 92.88 94 ARG A N 1
ATOM 724 C CA . ARG A 1 94 ? -15.123 -1.517 29.629 1.00 92.88 94 ARG A CA 1
ATOM 725 C C . ARG A 1 94 ? -16.186 -1.979 28.651 1.00 92.88 94 ARG A C 1
ATOM 727 O O . ARG A 1 94 ? -17.016 -2.812 29.011 1.00 92.88 94 ARG A O 1
ATOM 734 N N . LEU A 1 95 ? -16.116 -1.479 27.424 1.00 93.00 95 LEU A N 1
ATOM 735 C CA . LEU A 1 95 ? -16.935 -1.931 26.304 1.00 93.00 95 LEU A CA 1
ATOM 736 C C . LEU A 1 95 ? -16.036 -2.644 25.297 1.00 93.00 95 LEU A C 1
ATOM 738 O O . LEU A 1 95 ? -15.018 -2.098 24.873 1.00 93.00 95 LEU A O 1
ATOM 742 N N . THR A 1 96 ? -16.408 -3.874 24.948 1.00 93.06 96 THR A N 1
ATOM 743 C CA . THR A 1 96 ? -15.732 -4.686 23.931 1.00 93.06 96 THR A CA 1
ATOM 744 C C . THR A 1 96 ? -16.662 -4.901 22.745 1.00 93.06 96 THR A C 1
ATOM 746 O O . THR A 1 96 ? -17.764 -5.421 22.912 1.00 93.06 96 THR A O 1
ATOM 749 N N . GLU A 1 97 ? -16.216 -4.520 21.549 1.00 92.69 97 GLU A N 1
ATOM 750 C CA . GLU A 1 97 ? -16.979 -4.674 20.311 1.00 92.69 97 GLU A CA 1
ATOM 751 C C . GLU A 1 97 ? -16.168 -5.419 19.248 1.00 92.69 97 GLU A C 1
ATOM 753 O O . GLU A 1 97 ? -14.974 -5.178 19.057 1.00 92.69 97 GLU A O 1
ATOM 758 N N . HIS A 1 98 ? -16.834 -6.343 18.555 1.00 92.00 98 HIS A N 1
ATOM 759 C CA . HIS A 1 98 ? -16.236 -7.162 17.508 1.00 92.00 98 HIS A CA 1
ATOM 760 C C . HIS A 1 98 ? -16.502 -6.539 16.134 1.00 92.00 98 HIS A C 1
ATOM 762 O O . HIS A 1 98 ? -17.616 -6.592 15.620 1.00 92.00 98 HIS A O 1
ATOM 768 N N . ALA A 1 99 ? -15.452 -6.014 15.510 1.00 90.19 99 ALA A N 1
ATOM 769 C CA . ALA A 1 99 ? -15.441 -5.487 14.148 1.00 90.19 99 ALA A CA 1
ATOM 770 C C . ALA A 1 99 ? -14.672 -6.398 13.165 1.00 90.19 99 ALA A C 1
ATOM 772 O O . ALA A 1 99 ? -14.321 -5.973 12.067 1.00 90.19 99 ALA A O 1
ATOM 773 N N . GLY A 1 100 ? -14.418 -7.662 13.530 1.00 90.00 100 GLY A N 1
ATOM 774 C CA . GLY A 1 100 ? -13.568 -8.587 12.767 1.00 90.00 100 GLY A CA 1
ATOM 775 C C . GLY A 1 100 ? -13.960 -8.757 11.299 1.00 90.00 100 GLY A C 1
ATOM 776 O O . GLY A 1 100 ? -13.097 -8.730 10.428 1.00 90.00 100 GLY A O 1
ATOM 777 N N . ASN A 1 101 ? -15.257 -8.850 10.992 1.00 91.88 101 ASN A N 1
ATOM 778 C CA . ASN A 1 101 ? -15.720 -8.965 9.604 1.00 91.88 101 ASN A CA 1
ATOM 779 C C . ASN A 1 101 ? -15.398 -7.708 8.780 1.00 91.88 101 ASN A C 1
ATOM 781 O O . ASN A 1 101 ? -14.954 -7.818 7.640 1.00 91.88 101 ASN A O 1
ATOM 785 N N . GLN A 1 102 ? -15.585 -6.522 9.366 1.00 91.56 102 GLN A N 1
ATOM 786 C CA . GLN A 1 102 ? -15.303 -5.237 8.718 1.00 91.56 102 GLN A CA 1
ATOM 787 C C . GLN A 1 102 ? -13.794 -5.043 8.538 1.00 91.56 102 GLN A C 1
ATOM 789 O O . GLN A 1 102 ? -13.347 -4.638 7.469 1.00 91.56 102 GLN A O 1
ATOM 794 N N . TYR A 1 103 ? -13.009 -5.413 9.551 1.00 93.69 103 TYR A N 1
ATOM 795 C CA . TYR A 1 103 ? -11.552 -5.372 9.498 1.00 93.69 103 TYR A CA 1
ATOM 796 C C . TYR A 1 103 ? -10.984 -6.312 8.427 1.00 93.69 103 TYR A C 1
ATOM 798 O O . TYR A 1 103 ? -10.108 -5.920 7.659 1.00 93.69 103 TYR A O 1
ATOM 806 N N . ASN A 1 104 ? -11.508 -7.537 8.324 1.00 93.75 104 ASN A N 1
ATOM 807 C CA . ASN A 1 104 ? -11.081 -8.498 7.306 1.00 93.75 104 ASN A CA 1
ATOM 808 C C . ASN A 1 104 ? -11.440 -8.037 5.889 1.00 93.75 104 ASN A C 1
ATOM 810 O O . ASN A 1 104 ? -10.613 -8.171 4.986 1.00 93.75 104 ASN A O 1
ATOM 814 N N . ALA A 1 105 ? -12.637 -7.474 5.700 1.00 94.31 105 ALA A N 1
ATOM 815 C CA . ALA A 1 105 ? -13.042 -6.889 4.425 1.00 94.31 105 ALA A CA 1
ATOM 816 C C . ALA A 1 105 ? -12.106 -5.737 4.031 1.00 94.31 105 ALA A C 1
ATOM 818 O O . ALA A 1 105 ? -11.507 -5.780 2.960 1.00 94.31 105 ALA A O 1
ATOM 819 N N . LEU A 1 106 ? -11.866 -4.788 4.942 1.00 94.31 106 LEU A N 1
ATOM 820 C CA . LEU A 1 106 ? -10.935 -3.685 4.714 1.00 94.31 106 LEU A CA 1
ATOM 821 C C . LEU A 1 106 ? -9.525 -4.180 4.385 1.00 94.31 106 LEU A C 1
ATOM 823 O O . LEU A 1 106 ? -8.900 -3.684 3.454 1.00 94.31 106 LEU A O 1
ATOM 827 N N . ARG A 1 107 ? -9.005 -5.157 5.135 1.00 94.62 107 ARG A N 1
ATOM 828 C CA . ARG A 1 107 ? -7.674 -5.720 4.888 1.00 94.62 107 ARG A CA 1
ATOM 829 C C . ARG A 1 107 ? -7.587 -6.330 3.491 1.00 94.62 107 ARG A C 1
ATOM 831 O O . ARG A 1 107 ? -6.592 -6.123 2.802 1.00 94.62 107 ARG A O 1
ATOM 838 N N . SER A 1 108 ? -8.616 -7.067 3.078 1.00 96.19 108 SER A N 1
ATOM 839 C CA . SER A 1 108 ? -8.707 -7.635 1.732 1.00 96.19 108 SER A CA 1
ATOM 840 C C . SER A 1 108 ? -8.744 -6.543 0.660 1.00 96.19 108 SER A C 1
ATOM 842 O O . SER A 1 108 ? -8.011 -6.624 -0.328 1.00 96.19 108 SER A O 1
ATOM 844 N N . ASP A 1 109 ? -9.536 -5.495 0.867 1.00 95.88 109 ASP A N 1
ATOM 845 C CA . ASP A 1 109 ? -9.668 -4.382 -0.075 1.00 95.88 109 ASP A CA 1
ATOM 846 C C . ASP A 1 109 ? -8.370 -3.575 -0.186 1.00 95.88 109 ASP A C 1
ATOM 848 O O . ASP A 1 109 ? -7.903 -3.287 -1.290 1.00 95.88 109 ASP A O 1
ATOM 852 N N . ALA A 1 110 ? -7.724 -3.282 0.944 1.00 96.00 110 ALA A N 1
ATOM 853 C CA . ALA A 1 110 ? -6.447 -2.581 0.999 1.00 96.00 110 ALA A CA 1
ATOM 854 C C . ALA A 1 110 ? -5.330 -3.398 0.324 1.00 96.00 110 ALA A C 1
ATOM 856 O O . ALA A 1 110 ? -4.539 -2.844 -0.442 1.00 96.00 110 ALA A O 1
ATOM 857 N N . LEU A 1 111 ? -5.289 -4.723 0.533 1.00 96.75 111 LEU A N 1
ATOM 858 C CA . LEU A 1 111 ? -4.369 -5.618 -0.184 1.00 96.75 111 LEU A CA 1
ATOM 859 C C . LEU A 1 111 ? -4.654 -5.643 -1.687 1.00 96.75 111 LEU A C 1
ATOM 861 O O . LEU A 1 111 ? -3.727 -5.589 -2.494 1.00 96.75 111 LEU A O 1
ATOM 865 N N . THR A 1 112 ? -5.925 -5.692 -2.078 1.00 97.25 112 THR A N 1
ATOM 866 C CA . THR A 1 112 ? -6.321 -5.679 -3.491 1.00 97.25 112 THR A CA 1
ATOM 867 C C . THR A 1 112 ? -5.903 -4.370 -4.157 1.00 97.25 112 THR A C 1
ATOM 869 O O . THR A 1 112 ? -5.294 -4.390 -5.223 1.00 97.25 112 THR A O 1
ATOM 872 N N . SER A 1 113 ? -6.147 -3.233 -3.505 1.00 95.69 113 SER A N 1
ATOM 873 C CA . SER A 1 113 ? -5.719 -1.903 -3.954 1.00 95.69 113 SER A CA 1
ATOM 874 C C . SER A 1 113 ? -4.192 -1.798 -4.074 1.00 95.69 113 SER A C 1
ATOM 876 O O . SER A 1 113 ? -3.668 -1.301 -5.077 1.00 95.69 113 SER A O 1
ATOM 878 N N . PHE A 1 114 ? -3.459 -2.339 -3.096 1.00 97.06 114 PHE A N 1
ATOM 879 C CA . PHE A 1 114 ? -2.000 -2.431 -3.136 1.00 97.06 114 PHE A CA 1
ATOM 880 C C . PHE A 1 114 ? -1.517 -3.228 -4.355 1.00 97.06 114 PHE A C 1
ATOM 882 O O . PHE A 1 114 ? -0.676 -2.742 -5.108 1.00 97.06 114 PHE A O 1
ATOM 889 N N . LEU A 1 115 ? -2.088 -4.408 -4.611 1.00 97.12 115 LEU A N 1
ATOM 890 C CA . LEU A 1 115 ? -1.718 -5.244 -5.757 1.00 97.12 115 LEU A CA 1
ATOM 891 C C . LEU A 1 115 ? -2.099 -4.605 -7.098 1.00 97.12 115 LEU A C 1
ATOM 893 O O . LEU A 1 115 ? -1.292 -4.598 -8.025 1.00 97.12 115 LEU A O 1
ATOM 897 N N . LEU A 1 116 ? -3.289 -4.009 -7.200 1.00 97.19 116 LEU A N 1
ATOM 898 C CA . LEU A 1 116 ? -3.731 -3.299 -8.403 1.00 97.19 116 LEU A CA 1
ATOM 899 C C . LEU A 1 116 ? -2.834 -2.102 -8.732 1.00 97.19 116 LEU A C 1
ATOM 901 O O . LEU A 1 116 ? -2.668 -1.769 -9.905 1.00 97.19 116 LEU A O 1
ATOM 905 N N . SER A 1 117 ? -2.196 -1.492 -7.730 1.00 96.69 117 SER A N 1
ATOM 906 C CA . SER A 1 117 ? -1.230 -0.410 -7.950 1.00 96.69 117 SER A CA 1
ATOM 907 C C . SER A 1 117 ? -0.055 -0.857 -8.833 1.00 96.69 117 SER A C 1
ATOM 909 O O . SER A 1 117 ? 0.449 -0.058 -9.622 1.00 96.69 117 SER A O 1
ATOM 911 N N . PHE A 1 118 ? 0.334 -2.138 -8.791 1.00 97.06 118 PHE A N 1
ATOM 912 C CA . PHE A 1 118 ? 1.403 -2.690 -9.633 1.00 97.06 118 PHE A CA 1
ATOM 913 C C . PHE A 1 118 ? 1.022 -2.843 -11.109 1.00 97.06 118 PHE A C 1
ATOM 915 O O . PHE A 1 118 ? 1.911 -3.028 -11.939 1.00 97.06 118 PHE A O 1
ATOM 922 N N . LEU A 1 119 ? -0.251 -2.685 -11.488 1.00 97.31 119 LEU A N 1
ATOM 923 C CA . LEU A 1 119 ? -0.622 -2.622 -12.906 1.00 97.31 119 LEU A CA 1
ATOM 924 C C . LEU A 1 119 ? 0.077 -1.462 -13.626 1.00 97.31 119 LEU A C 1
ATOM 926 O O . LEU A 1 119 ? 0.380 -1.586 -14.810 1.00 97.31 119 LEU A O 1
ATOM 930 N N . TRP A 1 120 ? 0.422 -0.384 -12.911 1.00 95.62 120 TRP A N 1
ATOM 931 C CA . TRP A 1 120 ? 1.188 0.746 -13.449 1.00 95.62 120 TRP A CA 1
ATOM 932 C C . TRP A 1 120 ? 2.622 0.402 -13.856 1.00 95.62 120 TRP A C 1
ATOM 934 O O . TRP A 1 120 ? 3.223 1.129 -14.647 1.00 95.62 120 TRP A O 1
ATOM 944 N N . VAL A 1 121 ? 3.163 -0.723 -13.385 1.00 97.31 121 VAL A N 1
ATOM 945 C CA . VAL A 1 121 ? 4.489 -1.200 -13.796 1.00 97.31 121 VAL A CA 1
ATOM 946 C C . VAL A 1 121 ? 4.518 -1.531 -15.286 1.00 97.31 121 VAL A C 1
ATOM 948 O O . VAL A 1 121 ? 5.518 -1.257 -15.941 1.00 97.31 121 VAL A O 1
ATOM 951 N N . LEU A 1 122 ? 3.425 -2.061 -15.844 1.00 96.88 122 LEU A N 1
ATOM 952 C CA . LEU A 1 122 ? 3.353 -2.450 -17.254 1.00 96.88 122 LEU A CA 1
ATOM 953 C C . LEU A 1 122 ? 3.487 -1.261 -18.222 1.00 96.88 122 LEU A C 1
ATOM 955 O O . LEU A 1 122 ? 4.418 -1.276 -19.031 1.00 96.88 122 LEU A O 1
ATOM 959 N N . PRO A 1 123 ? 2.631 -0.217 -18.172 1.00 96.94 123 PRO A N 1
ATOM 960 C CA . PRO A 1 123 ? 2.773 0.923 -19.074 1.00 96.94 123 PRO A CA 1
ATOM 961 C C . PRO A 1 123 ? 4.097 1.660 -18.852 1.00 96.94 123 PRO A C 1
ATOM 963 O O . PRO A 1 123 ? 4.697 2.132 -19.817 1.00 96.94 123 PRO A O 1
ATOM 966 N N . PHE A 1 124 ? 4.602 1.707 -17.614 1.00 97.31 124 PHE A N 1
ATOM 967 C CA . PHE A 1 124 ? 5.896 2.322 -17.333 1.00 97.31 124 PHE A CA 1
ATOM 968 C C . PHE A 1 124 ? 7.067 1.526 -17.931 1.00 97.31 124 PHE A C 1
ATOM 970 O O . PHE A 1 124 ? 7.972 2.113 -18.520 1.00 97.31 124 PHE A O 1
ATOM 977 N N . ALA A 1 125 ? 7.033 0.192 -17.864 1.00 95.62 125 ALA A N 1
ATOM 978 C CA . ALA A 1 125 ?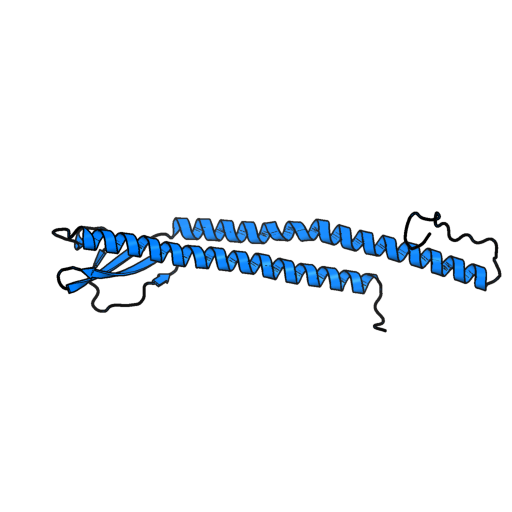 8.031 -0.664 -18.503 1.00 95.62 125 ALA A CA 1
ATOM 979 C C . ALA A 1 125 ? 8.037 -0.490 -20.030 1.00 95.62 125 ALA A C 1
ATOM 981 O O . ALA A 1 125 ? 9.104 -0.360 -20.631 1.00 95.62 125 ALA A O 1
ATOM 982 N N . VAL A 1 126 ? 6.853 -0.433 -20.653 1.00 96.56 126 VAL A N 1
ATOM 983 C CA . VAL A 1 126 ? 6.712 -0.168 -22.096 1.00 96.56 126 VAL A CA 1
ATOM 984 C C . VAL A 1 126 ? 7.295 1.197 -22.452 1.00 96.56 126 VAL A C 1
ATOM 986 O O . VAL A 1 126 ? 8.044 1.308 -23.421 1.00 96.56 126 VAL A O 1
ATOM 989 N N . PHE A 1 127 ? 7.014 2.221 -21.646 1.00 95.75 127 PHE A N 1
ATOM 990 C CA . PHE A 1 127 ? 7.598 3.547 -21.819 1.00 95.75 127 PHE A CA 1
ATOM 991 C C . PHE A 1 127 ? 9.132 3.515 -21.728 1.00 95.75 127 PHE A C 1
ATOM 993 O O . PHE A 1 127 ? 9.807 4.022 -22.623 1.00 95.75 127 PHE A O 1
ATOM 1000 N N . CYS A 1 128 ? 9.702 2.864 -20.709 1.00 95.06 128 CYS A N 1
ATOM 1001 C CA . CYS A 1 128 ? 11.153 2.728 -20.580 1.00 95.06 128 CYS A CA 1
ATOM 1002 C C . CYS A 1 128 ? 11.778 2.009 -21.783 1.00 95.06 128 CYS A C 1
ATOM 1004 O O . CYS A 1 128 ? 12.813 2.440 -22.291 1.00 95.06 128 CYS A O 1
ATOM 1006 N N . TYR A 1 129 ? 11.144 0.939 -22.264 1.00 93.44 129 TYR A N 1
ATOM 1007 C CA . TYR A 1 129 ? 11.599 0.212 -23.447 1.00 93.44 129 TYR A CA 1
ATOM 1008 C C . TYR A 1 129 ? 11.557 1.081 -24.711 1.00 93.44 129 TYR A C 1
ATOM 1010 O O . TYR A 1 129 ? 12.515 1.108 -25.489 1.00 93.44 129 TYR A O 1
ATOM 1018 N N . TRP A 1 130 ? 10.474 1.834 -24.902 1.00 93.56 130 TRP A N 1
ATOM 1019 C CA . TRP A 1 130 ? 10.330 2.749 -26.031 1.00 93.56 130 TRP A CA 1
ATOM 1020 C C . TRP A 1 130 ? 11.412 3.839 -26.022 1.00 93.56 130 TRP A C 1
ATOM 1022 O O . TRP A 1 130 ? 12.076 4.052 -27.032 1.00 93.56 130 TRP A O 1
ATOM 1032 N N . VAL A 1 131 ? 11.681 4.460 -24.869 1.00 92.31 131 VAL A N 1
ATOM 1033 C CA . VAL A 1 131 ? 12.756 5.460 -24.738 1.00 92.31 131 VAL A CA 1
ATOM 1034 C C . VAL A 1 131 ? 14.132 4.840 -25.009 1.00 92.31 131 VAL A C 1
ATOM 1036 O O . VAL A 1 131 ? 14.946 5.430 -25.722 1.00 92.31 131 VAL A O 1
ATOM 1039 N N . ALA A 1 132 ? 14.396 3.637 -24.485 1.00 91.44 132 ALA A N 1
ATOM 1040 C CA . ALA A 1 132 ? 15.661 2.933 -24.701 1.00 91.44 132 ALA A CA 1
ATOM 1041 C C . ALA A 1 132 ? 15.921 2.666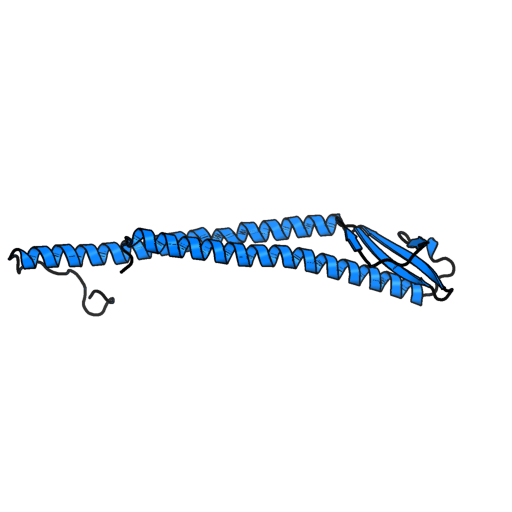 -26.190 1.00 91.44 132 ALA A C 1
ATOM 1043 O O . ALA A 1 132 ? 17.025 2.902 -26.686 1.00 91.44 132 ALA A O 1
ATOM 1044 N N . THR A 1 133 ? 14.899 2.181 -26.898 1.00 90.12 133 THR A N 1
ATOM 1045 C CA . THR A 1 133 ? 14.982 1.848 -28.325 1.00 90.12 133 THR A CA 1
ATOM 1046 C C . THR A 1 133 ? 15.055 3.094 -29.201 1.00 90.12 133 THR A C 1
ATOM 1048 O O . THR A 1 133 ? 15.858 3.120 -30.132 1.00 90.12 133 THR A O 1
ATOM 1051 N N . PHE A 1 134 ? 14.308 4.150 -28.871 1.00 88.94 134 PHE A N 1
ATOM 1052 C CA . PHE A 1 134 ? 14.359 5.430 -29.577 1.00 88.94 134 PHE A CA 1
ATOM 1053 C C . PHE A 1 134 ? 15.751 6.076 -29.497 1.00 88.94 134 PHE A C 1
ATOM 1055 O O . PHE A 1 134 ? 16.377 6.335 -30.525 1.00 88.94 134 PHE A O 1
ATOM 1062 N N . ILE A 1 135 ? 16.282 6.260 -28.282 1.00 89.19 135 ILE A N 1
ATOM 1063 C CA . ILE A 1 135 ? 17.597 6.885 -28.069 1.00 89.19 135 ILE A CA 1
ATOM 1064 C C . ILE A 1 135 ? 18.721 5.988 -28.602 1.00 89.19 135 ILE A C 1
ATOM 1066 O O . ILE A 1 135 ? 19.653 6.469 -29.246 1.00 89.19 135 ILE A O 1
ATOM 1070 N N . GLY A 1 136 ? 18.640 4.679 -28.346 1.00 87.19 136 GLY A N 1
ATOM 1071 C CA . GLY A 1 136 ? 19.625 3.713 -28.829 1.00 87.19 136 GLY A CA 1
ATOM 1072 C C . GLY A 1 136 ? 19.707 3.679 -30.356 1.00 87.19 136 GLY A C 1
ATOM 1073 O O . GLY A 1 136 ? 20.806 3.696 -30.907 1.00 87.19 136 GLY A O 1
ATOM 1074 N N . GLY A 1 137 ? 18.558 3.698 -31.038 1.00 87.31 137 GLY A N 1
ATOM 1075 C CA . GLY A 1 137 ? 18.485 3.750 -32.496 1.00 87.31 137 GLY A CA 1
ATOM 1076 C C . GLY A 1 137 ? 19.083 5.035 -33.067 1.00 87.31 137 GLY A C 1
ATOM 1077 O O . GLY A 1 137 ? 19.930 4.968 -33.957 1.00 87.31 137 GLY A O 1
ATOM 1078 N N . ALA A 1 138 ? 18.710 6.197 -32.520 1.00 87.06 138 ALA A N 1
ATOM 1079 C CA . ALA A 1 138 ? 19.240 7.486 -32.967 1.00 87.06 138 ALA A CA 1
ATOM 1080 C C . ALA A 1 138 ? 20.768 7.570 -32.803 1.00 87.06 138 ALA A C 1
ATOM 1082 O O . ALA A 1 138 ? 21.483 7.932 -33.739 1.00 87.06 138 ALA A O 1
ATOM 1083 N N . LEU A 1 139 ? 21.295 7.155 -31.647 1.00 87.69 139 LEU A N 1
ATOM 1084 C CA . LEU A 1 139 ? 22.739 7.152 -31.399 1.00 87.69 139 LEU A CA 1
ATOM 1085 C C . LEU A 1 139 ? 23.492 6.168 -32.294 1.00 87.69 139 LEU A C 1
ATOM 1087 O O . LEU A 1 139 ? 24.607 6.470 -32.714 1.00 87.69 139 LEU A O 1
ATOM 1091 N N . TRP A 1 140 ? 22.902 5.015 -32.613 1.00 86.69 140 TRP A N 1
ATOM 1092 C CA . TRP A 1 140 ? 23.508 4.062 -33.541 1.00 86.69 140 TRP A CA 1
ATOM 1093 C C . TRP A 1 140 ? 23.601 4.626 -34.966 1.00 86.69 140 TRP A C 1
ATOM 1095 O O . TRP A 1 140 ? 24.643 4.494 -35.613 1.00 86.69 140 TRP A O 1
ATOM 1105 N N . VAL A 1 141 ? 22.558 5.314 -35.443 1.00 86.94 141 VAL A N 1
ATOM 1106 C CA . VAL A 1 141 ? 22.586 6.004 -36.745 1.00 86.94 141 VAL A CA 1
ATOM 1107 C C . VAL A 1 141 ? 23.650 7.106 -36.750 1.00 86.94 141 VAL A C 1
ATOM 1109 O O . VAL A 1 141 ? 24.475 7.151 -37.660 1.00 86.94 141 VAL A O 1
ATOM 1112 N N . LEU A 1 142 ? 23.702 7.944 -35.707 1.00 86.38 142 LEU A N 1
ATOM 1113 C CA . LEU A 1 142 ? 24.732 8.981 -35.568 1.00 86.38 142 LEU A CA 1
ATOM 1114 C C . LEU A 1 142 ? 26.147 8.391 -35.581 1.00 86.38 142 LEU A C 1
ATOM 1116 O O . LEU A 1 142 ? 27.013 8.883 -36.307 1.00 86.38 142 LEU A O 1
ATOM 1120 N N . TYR A 1 143 ? 26.378 7.332 -34.804 1.00 88.88 143 TYR A N 1
ATOM 1121 C CA . TYR A 1 143 ? 27.672 6.661 -34.714 1.00 88.88 143 TYR A CA 1
ATOM 1122 C C . TYR A 1 143 ? 28.113 6.103 -36.071 1.00 88.88 143 TYR A C 1
ATOM 1124 O O . TYR A 1 143 ? 29.182 6.460 -36.562 1.00 88.88 143 TYR A O 1
ATOM 1132 N N . THR A 1 144 ? 27.270 5.290 -36.711 1.00 87.62 144 THR A N 1
ATOM 1133 C CA . THR A 1 144 ? 27.619 4.621 -37.973 1.00 87.62 144 THR A CA 1
ATOM 1134 C C . THR A 1 144 ? 27.772 5.597 -39.139 1.00 87.62 144 THR A C 1
ATOM 1136 O O . THR A 1 144 ? 28.658 5.420 -39.975 1.00 87.62 144 THR A O 1
ATOM 1139 N N . THR A 1 145 ? 26.960 6.656 -39.210 1.00 86.88 145 THR A N 1
ATOM 1140 C CA . THR A 1 145 ? 27.112 7.686 -40.247 1.00 86.88 145 THR A CA 1
ATOM 1141 C C . THR A 1 145 ? 28.381 8.509 -40.034 1.00 86.88 145 THR A C 1
ATOM 1143 O O . THR A 1 145 ? 29.103 8.754 -40.999 1.00 86.88 145 THR A O 1
ATOM 1146 N N . THR A 1 146 ? 28.704 8.875 -38.790 1.00 87.44 146 THR A N 1
ATOM 1147 C CA . THR A 1 146 ? 29.948 9.597 -38.468 1.00 87.44 146 THR A CA 1
ATOM 1148 C C . THR A 1 146 ? 31.180 8.749 -38.778 1.00 87.44 146 THR A C 1
ATOM 1150 O O . THR A 1 146 ? 32.144 9.253 -39.348 1.00 87.44 146 THR A O 1
ATOM 1153 N N . GLU A 1 147 ? 31.141 7.452 -38.464 1.00 90.81 147 GLU A N 1
ATOM 1154 C CA . GLU A 1 147 ? 32.215 6.509 -38.784 1.00 90.81 147 GLU A CA 1
ATOM 1155 C C . GLU A 1 147 ? 32.443 6.398 -40.300 1.00 90.81 147 GLU A C 1
ATOM 1157 O O . GLU A 1 147 ? 33.578 6.489 -40.762 1.00 90.81 147 GLU A O 1
ATOM 1162 N N . LYS A 1 148 ? 31.373 6.281 -41.099 1.00 88.56 148 LYS A N 1
ATOM 1163 C CA . LYS A 1 148 ? 31.463 6.250 -42.571 1.00 88.56 148 LYS A CA 1
ATOM 1164 C C . LYS A 1 148 ? 32.061 7.531 -43.152 1.00 88.56 148 LYS A C 1
ATOM 1166 O O . LYS A 1 148 ? 32.945 7.450 -44.001 1.00 88.56 148 LYS A O 1
ATOM 1171 N N . ILE A 1 149 ? 31.636 8.694 -42.652 1.00 87.50 149 ILE A N 1
ATOM 1172 C CA . ILE A 1 149 ? 32.194 9.994 -43.052 1.00 87.50 149 ILE A CA 1
ATOM 1173 C C . ILE A 1 149 ? 33.680 10.076 -42.682 1.00 87.50 149 ILE A C 1
ATOM 1175 O O . ILE A 1 149 ? 34.494 10.486 -43.508 1.00 87.50 149 ILE A O 1
ATOM 1179 N N . GLY A 1 150 ? 34.051 9.636 -41.476 1.00 89.38 150 GLY A N 1
ATOM 1180 C CA . GLY A 1 150 ? 35.447 9.565 -41.035 1.00 89.38 150 GLY A CA 1
ATOM 1181 C C . GLY A 1 150 ? 36.310 8.639 -41.900 1.00 89.38 150 GLY A C 1
ATOM 1182 O O . GLY A 1 150 ? 37.482 8.928 -42.126 1.00 89.38 150 GLY A O 1
ATOM 1183 N N . ASN A 1 151 ? 35.712 7.581 -42.450 1.00 91.38 151 ASN A N 1
ATOM 1184 C CA . ASN A 1 151 ? 36.348 6.651 -43.386 1.00 91.38 151 ASN A CA 1
ATOM 1185 C C . ASN A 1 151 ? 36.341 7.140 -44.851 1.00 91.38 151 ASN A C 1
ATOM 1187 O O . ASN A 1 151 ? 36.775 6.406 -45.739 1.00 91.38 151 ASN A O 1
ATOM 1191 N N . GLY A 1 152 ? 35.878 8.366 -45.119 1.00 86.44 152 GLY A N 1
ATOM 1192 C CA . GLY A 1 152 ? 35.925 9.002 -46.440 1.00 86.44 152 GLY A CA 1
ATOM 1193 C C . GLY A 1 152 ? 34.662 8.854 -47.293 1.00 86.44 152 GLY A C 1
ATOM 1194 O O . GLY A 1 152 ? 34.643 9.340 -48.424 1.00 86.44 152 GLY A O 1
ATOM 1195 N N . ASP A 1 153 ? 33.594 8.238 -46.778 1.00 85.88 153 ASP A N 1
ATOM 1196 C CA . ASP A 1 153 ? 32.291 8.197 -47.451 1.00 85.88 153 ASP A CA 1
ATOM 1197 C C . ASP A 1 153 ? 31.456 9.439 -47.102 1.00 85.88 153 ASP A C 1
ATOM 1199 O O . ASP A 1 153 ? 30.727 9.487 -46.109 1.00 85.88 153 ASP A O 1
ATOM 1203 N N . LEU A 1 154 ? 31.552 10.455 -47.962 1.00 78.94 154 LEU A N 1
ATOM 1204 C CA . LEU A 1 154 ? 30.822 11.723 -47.840 1.00 78.94 154 LEU A CA 1
ATOM 1205 C C . LEU A 1 154 ? 29.376 11.655 -48.356 1.00 78.94 154 LEU A C 1
ATOM 1207 O O . LEU A 1 154 ? 28.670 12.663 -48.345 1.00 78.94 154 LEU A O 1
ATOM 1211 N N . THR A 1 155 ? 28.926 10.497 -48.845 1.00 79.12 155 THR A N 1
ATOM 1212 C CA . THR A 1 155 ? 27.565 10.330 -49.380 1.00 79.12 155 THR A CA 1
ATOM 1213 C C . THR A 1 155 ? 26.572 9.840 -48.328 1.00 79.12 155 THR A C 1
ATOM 1215 O O . THR A 1 155 ? 25.356 9.922 -48.531 1.00 79.12 155 THR A O 1
ATOM 1218 N N . SER A 1 156 ? 27.082 9.371 -47.186 1.00 74.56 156 SER A N 1
ATOM 1219 C CA . SER A 1 156 ? 26.288 8.873 -46.070 1.00 74.56 156 SER A CA 1
ATOM 1220 C C . SER A 1 156 ? 25.418 9.981 -45.466 1.00 74.56 156 SER A C 1
ATOM 1222 O O . SER A 1 156 ? 25.899 11.056 -45.105 1.00 74.56 156 SER A O 1
ATOM 1224 N N . ARG A 1 157 ? 24.110 9.727 -45.353 1.00 73.62 157 ARG A N 1
ATOM 1225 C CA . ARG A 1 157 ? 23.135 10.682 -44.806 1.00 73.62 157 ARG A CA 1
ATOM 1226 C C . ARG A 1 157 ? 22.751 10.297 -43.385 1.00 73.62 157 ARG A C 1
ATOM 1228 O O . ARG A 1 157 ? 22.572 9.123 -43.079 1.00 73.62 157 ARG A O 1
ATOM 1235 N N . LEU A 1 158 ? 22.552 11.304 -42.538 1.00 69.06 158 LEU A N 1
ATOM 1236 C CA . LEU A 1 158 ? 22.148 11.116 -41.142 1.00 69.06 158 LEU A CA 1
ATOM 1237 C C . LEU A 1 158 ? 20.684 10.668 -40.997 1.00 69.06 158 LEU A C 1
ATOM 1239 O O . LEU A 1 158 ? 20.294 10.226 -39.929 1.00 69.06 158 LEU A O 1
ATOM 1243 N N . GLY A 1 159 ? 19.878 10.725 -42.064 1.00 67.44 159 GLY A N 1
ATOM 1244 C CA . GLY A 1 159 ? 18.514 10.178 -42.089 1.00 67.44 159 GLY A CA 1
ATOM 1245 C C . GLY A 1 159 ? 17.509 10.878 -41.164 1.00 67.44 159 GLY A C 1
ATOM 1246 O O . GLY A 1 159 ? 16.326 10.555 -41.219 1.00 67.44 159 GLY A O 1
ATOM 1247 N N . PHE A 1 160 ? 17.950 11.838 -40.348 1.00 72.81 160 PHE A N 1
ATOM 1248 C CA . PHE A 1 160 ? 17.079 12.647 -39.512 1.00 72.81 160 PHE A CA 1
ATOM 1249 C C . PHE A 1 160 ? 16.386 13.738 -40.330 1.00 72.81 160 PHE A C 1
ATOM 1251 O O . PHE A 1 160 ? 16.939 14.289 -41.287 1.00 72.81 160 PHE A O 1
ATOM 1258 N N . HIS A 1 161 ? 15.138 14.013 -39.962 1.00 65.25 161 HIS A N 1
ATOM 1259 C CA . HIS A 1 161 ? 14.335 15.065 -40.568 1.00 65.25 161 HIS A CA 1
ATOM 1260 C C . HIS A 1 161 ? 14.489 16.357 -39.751 1.00 65.25 161 HIS A C 1
ATOM 1262 O O . HIS A 1 161 ? 14.198 16.314 -38.551 1.00 65.25 161 HIS A O 1
ATOM 1268 N N . PRO A 1 162 ? 14.863 17.490 -40.380 1.00 69.62 162 PRO A N 1
ATOM 1269 C CA . PRO A 1 162 ? 15.066 18.755 -39.679 1.00 69.62 162 PRO A CA 1
ATOM 1270 C C . PRO A 1 162 ? 13.863 19.170 -38.834 1.00 69.62 162 PRO A C 1
ATOM 1272 O O . PRO A 1 162 ? 12.740 19.234 -39.340 1.00 69.62 162 PRO A O 1
ATOM 1275 N N . GLY A 1 163 ? 14.106 19.477 -37.556 1.00 64.44 163 GLY A N 1
ATOM 1276 C CA . GLY A 1 163 ? 13.118 20.078 -36.653 1.00 64.44 163 GLY A CA 1
ATOM 1277 C C . GLY A 1 163 ? 12.046 19.133 -36.099 1.00 64.44 163 GLY A C 1
ATOM 1278 O O . GLY A 1 163 ? 11.055 19.613 -35.550 1.00 64.44 163 GLY A O 1
ATOM 1279 N N . ARG A 1 164 ? 12.207 17.810 -36.241 1.00 72.56 164 ARG A N 1
ATOM 1280 C CA . ARG A 1 164 ? 11.250 16.822 -35.709 1.00 72.56 164 ARG A CA 1
ATOM 1281 C C . ARG A 1 164 ? 11.574 16.365 -34.281 1.00 72.56 164 ARG A C 1
ATOM 1283 O O . ARG A 1 164 ? 10.655 16.047 -33.533 1.00 72.56 164 ARG A O 1
ATOM 1290 N N . ASP A 1 165 ? 12.852 16.304 -33.927 1.00 74.38 165 ASP A N 1
ATOM 1291 C CA . ASP A 1 165 ? 13.365 15.862 -32.626 1.00 74.38 165 ASP A CA 1
ATOM 1292 C C . ASP A 1 165 ? 14.765 16.459 -32.383 1.00 74.38 165 ASP A C 1
ATOM 1294 O O . ASP A 1 165 ? 15.323 17.113 -33.264 1.00 74.38 165 ASP A O 1
ATOM 1298 N N . GLU A 1 166 ? 15.338 16.257 -31.194 1.00 74.94 166 GLU A N 1
ATOM 1299 C CA . GLU A 1 166 ? 16.669 16.765 -30.824 1.00 74.94 166 GLU A CA 1
ATOM 1300 C C . GLU A 1 166 ? 17.823 16.133 -31.629 1.00 74.94 166 GLU A C 1
ATOM 1302 O O . GLU A 1 166 ? 18.979 16.523 -31.447 1.00 74.94 166 GLU A O 1
ATOM 1307 N N . PHE A 1 167 ? 17.537 15.155 -32.497 1.00 67.31 167 PHE A N 1
ATOM 1308 C CA . PHE A 1 167 ? 18.517 14.477 -33.344 1.00 67.31 167 PHE A CA 1
ATOM 1309 C C . PHE A 1 167 ? 18.471 14.935 -34.816 1.00 67.31 167 PHE A C 1
ATOM 1311 O O . PHE A 1 167 ? 19.351 14.532 -35.580 1.00 67.31 167 PHE A O 1
ATOM 1318 N N . GLY A 1 168 ? 17.485 15.753 -35.219 1.00 58.81 168 GLY A N 1
ATOM 1319 C CA . GLY A 1 168 ? 17.266 16.213 -36.601 1.00 58.81 168 GLY A CA 1
ATOM 1320 C C . GLY A 1 168 ? 17.665 17.639 -36.930 1.00 58.81 168 GLY A C 1
ATOM 1321 O O . GLY A 1 168 ? 17.659 18.509 -36.036 1.00 58.81 168 GLY A O 1
#

Foldseek 3Di:
DPPDALLVVLVVVLVVVVVVLLVVLVVQLVCLLVVVFVVVQVVQVVVVVVLLVVPDPDSVVDPQKDFDPDADPWDDDQQKTKHWDAHPVRTIMIGIDGRNVVSVVSNVVSVVSSVVSCVVSVVSVVVSVVVSCVVVVLVVLVVVQVVCVVVPNPVRDSPDDPPPDPSD